Protein AF-A0A1R3V4A6-F1 (afdb_monomer_lite)

Organism: NCBI:txid1631249

Foldseek 3Di:
DVVCVVVVHDDDPVRVVVVLVVVQKDKAADEDEPCCPPPVNVVVVVVVVVCVVVDDPVPDDDDDDDDDDPDPDDRIDMDGHPDHHYHYDYPPDDDD

pLDDT: mean 87.36, std 11.46, range [34.06, 95.69]

Sequence (96 aa):
MAELAARGVKVSHDTVWQFLRREGLRFKKTLFALEQARSDIARRRQRWRSFQAGLDPERLVFIDETWIKTNMAPLRGWGAKGKRLRGFARTTTGAR

Secondary structure (DSSP, 8-state):
-HHHHHTT----HHHHHHHHHHTTEEE-EEEEEGGGGSHHHHHHHHHHHHHGGG--GGG-------------S-S--EEETTSPEEEEE-------

Radius of gyration: 20.73 Å; chains: 1; bounding box: 45×32×54 Å

Structure (mmCIF, N/CA/C/O backbone):
data_AF-A0A1R3V4A6-F1
#
_entry.id   AF-A0A1R3V4A6-F1
#
loop_
_atom_site.group_PDB
_atom_site.id
_atom_site.type_symbol
_atom_site.label_atom_id
_atom_site.label_alt_id
_atom_site.label_comp_id
_atom_site.label_asym_id
_atom_site.label_entity_id
_atom_site.label_seq_id
_atom_site.pdbx_PDB_ins_code
_atom_site.Cartn_x
_atom_site.Cartn_y
_atom_site.Cartn_z
_atom_site.occupancy
_atom_site.B_iso_or_equiv
_atom_site.auth_seq_id
_atom_site.auth_comp_id
_atom_site.auth_asym_id
_atom_site.auth_atom_id
_atom_site.pdbx_PDB_model_num
ATOM 1 N N . MET A 1 1 ? 19.099 -6.549 -15.344 1.00 69.25 1 MET A N 1
ATOM 2 C CA . MET A 1 1 ? 20.416 -6.426 -16.009 1.00 69.25 1 MET A CA 1
ATOM 3 C C . MET A 1 1 ? 20.788 -7.695 -16.757 1.00 69.25 1 MET A C 1
ATOM 5 O O . MET A 1 1 ? 21.107 -7.570 -17.925 1.00 69.25 1 MET A O 1
ATOM 9 N N . ALA A 1 2 ? 20.673 -8.885 -16.148 1.00 80.44 2 ALA A N 1
ATOM 10 C CA . ALA A 1 2 ? 20.988 -10.164 -16.802 1.00 80.44 2 ALA A CA 1
ATOM 11 C C . ALA A 1 2 ? 20.259 -10.381 -18.143 1.00 80.44 2 ALA A C 1
ATOM 13 O O . ALA A 1 2 ? 20.899 -10.690 -19.137 1.00 80.44 2 ALA A O 1
ATOM 14 N N . GLU A 1 3 ? 18.948 -10.131 -18.200 1.00 87.06 3 GLU A N 1
ATOM 15 C CA . GLU A 1 3 ? 18.182 -10.286 -19.445 1.00 87.06 3 GLU A CA 1
ATOM 16 C C . GLU A 1 3 ? 18.603 -9.294 -20.545 1.00 87.06 3 GLU A C 1
ATOM 18 O O . GLU A 1 3 ? 18.729 -9.667 -21.704 1.00 87.06 3 GLU A O 1
ATOM 23 N N . LEU A 1 4 ? 18.872 -8.033 -20.190 1.00 86.69 4 LEU A N 1
ATOM 24 C CA . LEU A 1 4 ? 19.347 -7.023 -21.145 1.00 86.69 4 LEU A CA 1
ATOM 25 C C . LEU A 1 4 ? 20.758 -7.349 -21.649 1.00 86.69 4 LEU A C 1
ATOM 27 O O . LEU A 1 4 ? 21.023 -7.235 -22.842 1.00 86.69 4 LEU A O 1
ATOM 31 N N . ALA A 1 5 ? 21.630 -7.827 -20.759 1.00 87.31 5 ALA A N 1
ATOM 32 C CA . ALA A 1 5 ? 22.967 -8.283 -21.114 1.00 87.31 5 ALA A CA 1
ATOM 33 C C . ALA A 1 5 ? 22.924 -9.507 -22.043 1.00 87.31 5 ALA A C 1
ATOM 35 O O . ALA A 1 5 ? 23.670 -9.547 -23.016 1.00 87.31 5 ALA A O 1
ATOM 36 N N . ALA A 1 6 ? 22.010 -10.456 -21.806 1.00 90.50 6 ALA A N 1
ATOM 37 C CA . ALA A 1 6 ? 21.786 -11.601 -22.692 1.00 90.50 6 ALA A CA 1
ATOM 38 C C . ALA A 1 6 ? 21.324 -11.180 -24.100 1.00 90.50 6 ALA A C 1
ATOM 40 O O . ALA A 1 6 ? 21.603 -11.869 -25.074 1.00 90.50 6 ALA A O 1
ATOM 41 N N . ARG A 1 7 ? 20.671 -10.018 -24.219 1.00 93.00 7 ARG A N 1
ATOM 42 C CA . ARG A 1 7 ? 20.295 -9.393 -25.497 1.00 93.00 7 ARG A CA 1
ATOM 43 C C . ARG A 1 7 ? 21.385 -8.470 -26.072 1.00 93.00 7 ARG A C 1
ATOM 45 O O . ARG A 1 7 ? 21.107 -7.707 -26.989 1.00 93.00 7 ARG A O 1
ATOM 52 N N . GLY A 1 8 ? 22.604 -8.488 -25.524 1.00 92.62 8 GLY A N 1
ATOM 53 C CA . GLY A 1 8 ? 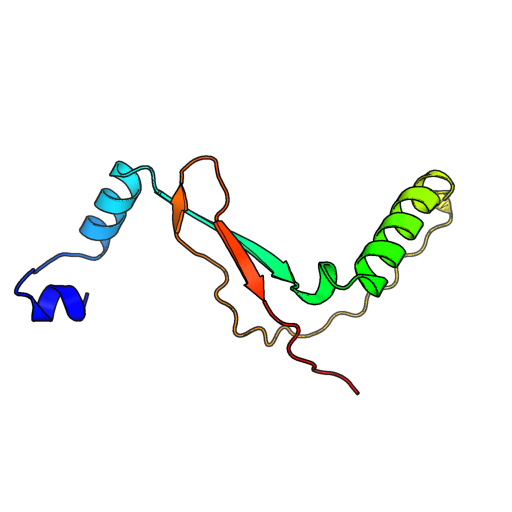23.736 -7.672 -25.984 1.00 92.62 8 GLY A CA 1
ATOM 54 C C . GLY A 1 8 ? 23.697 -6.201 -25.550 1.00 92.62 8 GLY A C 1
ATOM 55 O O . GLY A 1 8 ? 24.568 -5.421 -25.931 1.00 92.62 8 GLY A O 1
ATOM 56 N N . VAL A 1 9 ? 22.722 -5.800 -24.730 1.00 90.31 9 VAL A N 1
ATOM 57 C CA . VAL A 1 9 ? 22.555 -4.412 -24.287 1.00 90.31 9 VAL A CA 1
ATOM 58 C C . VAL A 1 9 ? 23.299 -4.195 -22.972 1.00 90.31 9 VAL A C 1
ATOM 60 O O . VAL A 1 9 ? 22.874 -4.648 -21.905 1.00 90.31 9 VAL A O 1
ATOM 63 N N . LYS A 1 10 ? 24.409 -3.452 -23.034 1.00 89.25 10 LYS A N 1
ATOM 64 C CA . LYS A 1 10 ? 25.133 -2.982 -21.845 1.00 89.25 10 LYS A CA 1
ATOM 65 C C . LYS A 1 10 ? 24.508 -1.683 -21.349 1.00 89.25 10 LYS A C 1
ATOM 67 O O . LYS A 1 10 ? 24.569 -0.659 -22.017 1.00 89.25 10 LYS A O 1
ATOM 72 N N . VAL A 1 11 ? 23.929 -1.724 -20.157 1.00 89.38 11 VAL A N 1
ATOM 73 C CA . VAL A 1 11 ? 23.358 -0.555 -19.477 1.00 89.38 11 VAL A CA 1
ATOM 74 C C . VAL A 1 11 ? 23.808 -0.541 -18.024 1.00 89.38 11 VAL A C 1
ATOM 76 O O . VAL A 1 11 ? 24.118 -1.591 -17.461 1.00 89.38 11 VAL A O 1
ATOM 79 N N . SER A 1 12 ? 23.839 0.637 -17.405 1.00 90.88 12 SER A N 1
ATOM 80 C CA . SER A 1 12 ? 24.028 0.766 -15.960 1.00 90.88 12 SER A CA 1
ATOM 81 C C . SER A 1 12 ? 22.672 0.749 -15.241 1.00 90.88 12 SER A C 1
ATOM 83 O O . SER A 1 12 ? 21.617 0.965 -15.843 1.00 90.88 12 SER A O 1
ATOM 85 N N . HIS A 1 13 ? 22.681 0.492 -13.932 1.00 88.69 13 HIS A N 1
ATOM 86 C CA . HIS A 1 13 ? 21.466 0.573 -13.116 1.00 88.69 13 HIS A CA 1
ATOM 87 C C . HIS A 1 13 ? 20.868 1.992 -13.109 1.00 88.69 13 HIS A C 1
ATOM 89 O O . HIS A 1 13 ? 19.645 2.140 -13.153 1.00 88.69 13 HIS A O 1
ATOM 95 N N . ASP A 1 14 ? 21.720 3.024 -13.110 1.00 92.75 14 ASP A N 1
ATOM 96 C CA . ASP A 1 14 ? 21.278 4.418 -13.181 1.00 92.75 14 ASP A CA 1
ATOM 97 C C . ASP A 1 14 ? 20.547 4.710 -14.498 1.00 92.75 14 ASP A C 1
ATOM 99 O O . ASP A 1 14 ? 19.455 5.273 -14.472 1.00 92.75 14 ASP A O 1
ATOM 103 N N . THR A 1 15 ? 21.048 4.216 -15.636 1.00 93.06 15 THR A N 1
ATOM 104 C CA . THR A 1 15 ? 20.382 4.386 -16.940 1.00 93.06 15 THR A CA 1
ATOM 105 C C . THR A 1 15 ? 18.945 3.862 -16.917 1.00 93.06 15 THR A C 1
ATOM 107 O O . THR A 1 15 ? 18.026 4.535 -17.387 1.00 93.06 15 THR A O 1
ATOM 110 N N . VAL A 1 16 ? 18.721 2.690 -16.314 1.00 90.88 16 VAL A N 1
ATOM 111 C CA . VAL A 1 16 ? 17.374 2.116 -16.160 1.00 90.88 16 VAL A CA 1
ATOM 112 C C . VAL A 1 16 ? 16.510 2.985 -15.241 1.00 90.88 16 VAL A C 1
ATOM 114 O O . VAL A 1 16 ? 15.339 3.222 -15.533 1.00 90.88 16 VAL A O 1
ATOM 117 N N . TRP A 1 17 ? 17.074 3.501 -14.149 1.00 92.31 17 TRP A N 1
ATOM 118 C CA . TRP A 1 17 ? 16.365 4.402 -13.239 1.00 92.31 17 TRP A CA 1
ATOM 119 C C . TRP A 1 17 ? 15.932 5.702 -13.911 1.00 92.31 17 TRP A C 1
ATOM 121 O O . TRP A 1 17 ? 14.778 6.112 -13.748 1.00 92.31 17 TRP A O 1
ATOM 131 N N . GLN A 1 18 ? 16.826 6.345 -14.660 1.00 94.38 18 GLN A N 1
ATOM 132 C CA . GLN A 1 18 ? 16.515 7.581 -15.375 1.00 94.38 18 GLN A CA 1
ATOM 133 C C . GLN A 1 18 ? 15.468 7.339 -16.458 1.00 94.38 18 GLN A C 1
ATOM 135 O O . GLN A 1 18 ? 14.508 8.104 -16.551 1.00 94.38 18 GLN A O 1
ATOM 140 N N . PHE A 1 19 ? 15.586 6.234 -17.200 1.00 94.38 19 PHE A N 1
ATOM 141 C CA . PHE A 1 19 ? 14.582 5.829 -18.178 1.00 94.38 19 PHE A CA 1
ATOM 142 C C . PHE A 1 19 ? 13.198 5.683 -17.533 1.00 94.38 19 PHE A C 1
ATOM 144 O O . PHE A 1 19 ? 12.273 6.397 -17.910 1.00 94.38 19 PHE A O 1
ATOM 151 N N . LEU A 1 20 ? 13.058 4.860 -16.486 1.00 94.19 20 LEU A N 1
ATOM 152 C CA . LEU A 1 20 ? 11.773 4.660 -15.800 1.00 94.19 20 LEU A CA 1
ATOM 153 C C . LEU A 1 20 ? 11.203 5.975 -15.251 1.00 94.19 20 LEU A C 1
ATOM 155 O O . LEU A 1 20 ? 9.995 6.203 -15.290 1.00 94.19 20 LEU A O 1
ATOM 159 N N . ARG A 1 21 ? 12.059 6.871 -14.748 1.00 93.94 21 ARG A N 1
ATOM 160 C CA . ARG A 1 21 ? 11.628 8.189 -14.265 1.00 93.94 21 ARG A CA 1
ATOM 161 C C . ARG A 1 21 ? 11.131 9.098 -15.382 1.00 93.94 21 ARG A C 1
ATOM 163 O O . ARG A 1 21 ? 10.187 9.852 -15.113 1.00 93.94 21 ARG A O 1
ATOM 170 N N . ARG A 1 22 ? 11.769 9.048 -16.556 1.00 95.19 22 ARG A N 1
ATOM 171 C CA . ARG A 1 22 ? 11.397 9.793 -17.765 1.00 95.19 22 ARG A CA 1
ATOM 172 C C . ARG A 1 22 ? 10.073 9.298 -18.335 1.00 95.19 22 ARG A C 1
ATOM 174 O O . ARG A 1 22 ? 9.221 10.122 -18.629 1.00 95.19 22 ARG A O 1
ATOM 181 N N . GLU A 1 23 ? 9.840 7.987 -18.314 1.00 95.56 23 GLU A N 1
ATOM 182 C CA . GLU A 1 23 ? 8.548 7.358 -18.647 1.00 95.56 23 GLU A CA 1
ATOM 183 C C . GLU A 1 23 ? 7.451 7.622 -17.591 1.00 95.56 23 GLU A C 1
ATOM 185 O O . GLU A 1 23 ? 6.402 6.982 -17.559 1.00 95.56 23 GLU A O 1
ATOM 190 N N . GLY A 1 24 ? 7.689 8.554 -16.665 1.00 95.00 24 GLY A N 1
ATOM 191 C CA . GLY A 1 24 ? 6.713 8.950 -15.663 1.00 95.00 24 GLY A CA 1
ATOM 192 C C . GLY A 1 24 ? 6.491 7.913 -14.565 1.00 95.00 24 GLY A C 1
ATOM 193 O O . GLY A 1 24 ? 5.532 8.054 -13.811 1.00 95.00 24 GLY A O 1
ATOM 194 N N . LEU A 1 25 ? 7.350 6.903 -14.400 1.00 95.69 25 LEU A N 1
ATOM 195 C CA . LEU A 1 25 ? 7.234 5.927 -13.315 1.00 95.69 25 LEU A CA 1
ATOM 196 C C . LEU A 1 25 ? 7.947 6.406 -12.043 1.00 95.69 25 LEU A C 1
ATOM 198 O O . LEU A 1 25 ? 8.921 7.170 -12.055 1.00 95.69 25 LEU A O 1
ATOM 202 N N . ARG A 1 26 ? 7.438 5.968 -10.892 1.00 93.69 26 ARG A N 1
ATOM 203 C CA . ARG A 1 26 ? 7.985 6.227 -9.558 1.00 93.69 26 ARG A CA 1
ATOM 204 C C . ARG A 1 26 ? 7.962 4.960 -8.712 1.00 93.69 26 ARG A C 1
ATOM 206 O O . ARG A 1 26 ? 7.057 4.134 -8.810 1.00 93.69 26 ARG A O 1
ATOM 213 N N . PHE A 1 27 ? 8.961 4.834 -7.843 1.00 92.56 27 PHE A N 1
ATOM 214 C CA . PHE A 1 27 ? 9.159 3.667 -6.990 1.00 92.56 27 PHE A CA 1
ATOM 215 C C . PHE A 1 27 ? 8.345 3.781 -5.695 1.00 92.56 27 PHE A C 1
ATOM 217 O O . PHE A 1 27 ? 8.855 4.149 -4.635 1.00 92.56 27 PHE A O 1
ATOM 224 N N . LYS A 1 28 ? 7.037 3.523 -5.774 1.00 91.12 28 LYS A N 1
ATOM 225 C CA . LYS A 1 28 ? 6.141 3.589 -4.614 1.00 91.12 28 LYS A CA 1
ATOM 226 C C . LYS A 1 28 ? 5.002 2.582 -4.744 1.00 91.12 28 LYS A C 1
ATOM 228 O O . LYS A 1 28 ? 4.229 2.620 -5.698 1.00 91.12 28 LYS A O 1
ATOM 233 N N . LYS A 1 29 ? 4.858 1.730 -3.724 1.00 92.94 29 LYS A N 1
ATOM 234 C CA . LYS A 1 29 ? 3.795 0.722 -3.617 1.00 92.94 29 LYS A CA 1
ATOM 235 C C . LYS A 1 29 ? 2.976 0.910 -2.338 1.00 92.94 29 LYS A C 1
ATOM 237 O O . LYS A 1 29 ? 3.481 1.426 -1.335 1.00 92.94 29 LYS A O 1
ATOM 242 N N . THR A 1 30 ? 1.714 0.511 -2.390 1.00 91.88 30 THR A N 1
ATOM 243 C CA . THR A 1 30 ? 0.840 0.263 -1.241 1.00 91.88 30 THR A CA 1
ATOM 244 C C . THR A 1 30 ? 0.431 -1.199 -1.293 1.00 91.88 30 THR A C 1
ATOM 246 O O . THR A 1 30 ? -0.037 -1.663 -2.329 1.00 91.88 30 THR A O 1
ATOM 249 N N . LEU A 1 31 ? 0.645 -1.922 -0.199 1.00 88.62 31 LEU A N 1
ATOM 250 C CA . LEU A 1 31 ? 0.285 -3.328 -0.085 1.00 88.62 31 LEU A CA 1
ATOM 251 C C . LEU A 1 31 ? -1.057 -3.438 0.649 1.00 88.62 31 LEU A C 1
ATOM 253 O O . LEU A 1 31 ? -1.203 -2.878 1.732 1.00 88.62 31 LEU A O 1
ATOM 257 N N . PHE A 1 32 ? -2.009 -4.159 0.075 1.00 88.50 32 PHE A N 1
ATOM 258 C CA . PHE A 1 32 ? -3.292 -4.486 0.687 1.00 88.50 32 PHE A CA 1
ATOM 259 C C . PHE A 1 32 ? -3.311 -5.969 1.055 1.00 88.50 32 PHE A C 1
ATOM 261 O O . PHE A 1 32 ? -2.792 -6.801 0.311 1.00 88.50 32 PHE A O 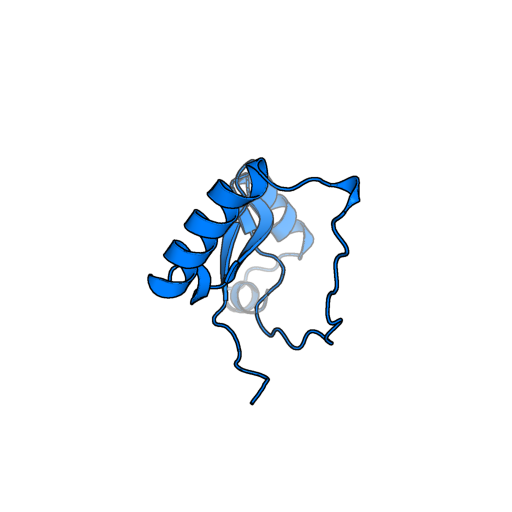1
ATOM 268 N N . ALA A 1 33 ? -3.915 -6.317 2.189 1.00 87.19 33 ALA A N 1
ATOM 269 C CA . ALA A 1 33 ? -4.183 -7.718 2.488 1.00 87.19 33 ALA A CA 1
ATOM 270 C C . ALA A 1 33 ? -5.392 -8.179 1.661 1.00 87.19 33 ALA A C 1
ATOM 272 O O . ALA A 1 33 ? -6.434 -7.522 1.678 1.00 87.19 33 ALA A O 1
ATOM 273 N N . LEU A 1 34 ? -5.268 -9.299 0.947 1.00 88.69 34 LEU A N 1
ATOM 274 C CA . LEU A 1 34 ? -6.380 -9.888 0.185 1.00 88.69 34 LEU A CA 1
ATOM 275 C C . LEU A 1 34 ? -7.579 -10.194 1.086 1.00 88.69 34 LEU A C 1
ATOM 277 O O . LEU A 1 34 ? -8.725 -10.042 0.679 1.00 88.69 34 LEU A O 1
ATOM 281 N N . GLU A 1 35 ? -7.302 -10.550 2.338 1.00 88.12 35 GLU A N 1
ATOM 282 C CA . GLU A 1 35 ? -8.305 -10.831 3.357 1.00 88.12 35 GLU A CA 1
ATOM 283 C C . GLU A 1 35 ? -9.296 -9.679 3.564 1.00 88.12 35 GLU A C 1
ATOM 285 O O . GLU A 1 35 ? -10.460 -9.918 3.862 1.00 88.12 35 GLU A O 1
ATOM 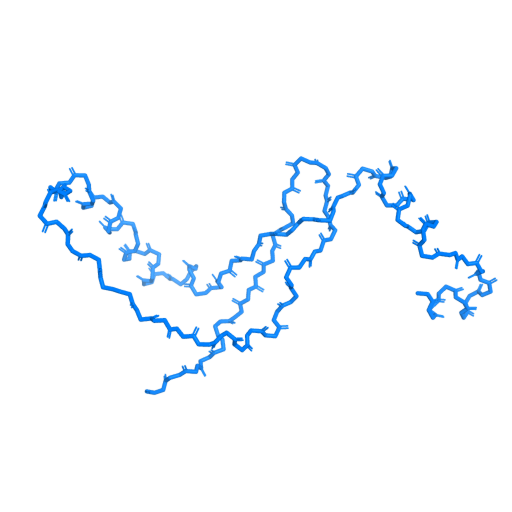290 N N . GLN A 1 36 ? -8.879 -8.427 3.333 1.00 87.50 36 GLN A N 1
ATOM 291 C CA . GLN A 1 36 ? -9.767 -7.269 3.475 1.00 87.50 36 GLN A CA 1
ATOM 292 C C . GLN A 1 36 ? -10.972 -7.318 2.530 1.00 87.50 36 GLN A C 1
ATOM 294 O O . GLN A 1 36 ? -11.992 -6.705 2.834 1.00 87.50 36 GLN A O 1
ATOM 299 N N . ALA A 1 37 ? -10.844 -8.013 1.397 1.00 88.00 37 ALA A N 1
ATOM 300 C CA . ALA A 1 37 ? -11.914 -8.184 0.424 1.00 88.00 37 ALA A CA 1
ATOM 301 C C . ALA A 1 37 ? -12.858 -9.350 0.767 1.00 88.00 37 ALA A C 1
ATOM 303 O O . ALA A 1 37 ? -13.902 -9.480 0.129 1.00 88.00 37 ALA A O 1
ATOM 304 N N . ARG A 1 38 ? -12.536 -10.189 1.766 1.00 90.81 38 ARG A N 1
ATOM 305 C CA . ARG A 1 38 ? -13.466 -11.224 2.230 1.00 90.81 38 ARG A CA 1
ATOM 306 C C . ARG A 1 38 ? -14.706 -10.564 2.824 1.00 90.81 38 ARG A C 1
ATOM 308 O O . ARG A 1 38 ? -14.605 -9.623 3.612 1.00 90.81 38 ARG A O 1
ATOM 315 N N . SER A 1 39 ? -15.877 -11.057 2.434 1.00 93.44 39 SER A N 1
ATOM 316 C CA . SER A 1 39 ? -17.167 -10.433 2.743 1.00 93.44 39 SER A CA 1
ATOM 317 C C . SER A 1 39 ? -17.421 -10.292 4.248 1.00 93.44 39 SER A C 1
ATOM 319 O O . SER A 1 39 ? -17.923 -9.262 4.701 1.00 93.44 39 SER A O 1
ATOM 321 N N . ASP A 1 40 ? -17.019 -11.282 5.044 1.00 94.19 40 ASP A N 1
ATOM 322 C CA . ASP A 1 40 ? -17.115 -11.273 6.503 1.00 94.19 40 ASP A CA 1
ATOM 323 C C . ASP A 1 40 ? -16.262 -10.162 7.132 1.00 94.19 40 ASP A C 1
ATOM 325 O O . ASP A 1 40 ? -16.755 -9.404 7.976 1.00 94.19 40 ASP A O 1
ATOM 329 N N . ILE A 1 41 ? -15.015 -10.011 6.683 1.00 92.12 41 ILE A N 1
ATOM 330 C CA . ILE A 1 41 ? -14.080 -8.989 7.170 1.00 92.12 41 ILE A CA 1
ATOM 331 C C . ILE A 1 41 ? -14.484 -7.593 6.707 1.00 92.12 41 ILE A C 1
ATOM 333 O O . ILE A 1 41 ? -14.509 -6.663 7.518 1.00 92.12 41 ILE A O 1
ATOM 337 N N . ALA A 1 42 ? -14.843 -7.436 5.432 1.00 93.44 42 ALA A N 1
ATOM 338 C CA . ALA A 1 42 ? -15.320 -6.173 4.881 1.00 93.44 42 ALA A CA 1
ATOM 339 C C . ALA A 1 42 ? -16.537 -5.657 5.666 1.00 93.44 42 ALA A C 1
ATOM 341 O O . ALA A 1 42 ? -16.551 -4.503 6.108 1.00 93.44 42 ALA A O 1
ATOM 342 N N . ARG A 1 43 ? -17.508 -6.540 5.940 1.00 95.25 43 ARG A N 1
ATOM 343 C CA . ARG A 1 43 ? -18.700 -6.227 6.737 1.00 95.25 43 ARG A CA 1
ATOM 344 C C . ARG A 1 43 ? -18.350 -5.811 8.165 1.00 95.25 43 ARG A C 1
ATOM 346 O O . ARG A 1 43 ? -18.863 -4.800 8.642 1.00 95.25 43 ARG A O 1
ATOM 353 N N . ARG A 1 44 ? -17.467 -6.550 8.851 1.00 94.94 44 ARG A N 1
ATOM 354 C CA . ARG A 1 44 ? -17.014 -6.203 10.215 1.00 94.94 44 ARG A CA 1
ATOM 355 C C . ARG A 1 44 ? -16.337 -4.832 10.252 1.00 94.94 44 ARG A C 1
ATOM 357 O O . ARG A 1 44 ? -16.651 -4.022 11.117 1.00 94.94 44 ARG A O 1
ATOM 364 N N . ARG A 1 45 ? -15.479 -4.530 9.274 1.00 93.94 45 ARG A N 1
ATOM 365 C CA . ARG A 1 45 ? -14.804 -3.227 9.162 1.00 93.94 45 ARG A CA 1
ATOM 366 C C . ARG A 1 45 ? -15.746 -2.071 8.878 1.00 93.94 45 ARG A C 1
ATOM 368 O O . ARG A 1 45 ? -15.497 -0.963 9.342 1.00 93.94 45 ARG A O 1
ATOM 375 N N . GLN A 1 46 ? -16.792 -2.292 8.088 1.00 94.94 46 GLN A N 1
ATOM 376 C CA . GLN A 1 46 ? -17.799 -1.263 7.855 1.00 94.94 46 GLN A CA 1
ATOM 377 C C . GLN A 1 46 ? -18.589 -0.970 9.132 1.00 94.94 46 GLN A C 1
ATOM 379 O O . GLN A 1 46 ? -18.695 0.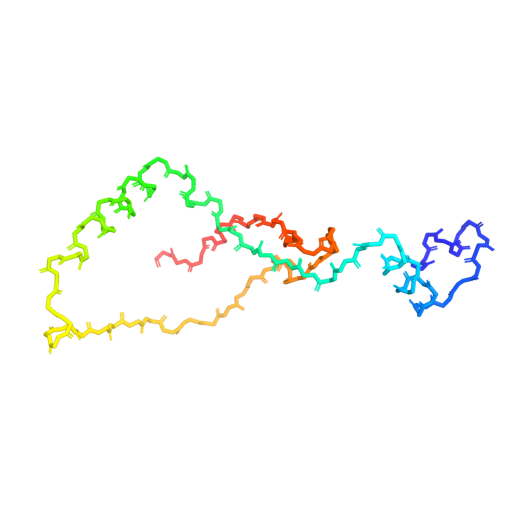193 9.505 1.00 94.94 46 GLN A O 1
ATOM 384 N N . ARG A 1 47 ? -19.042 -2.011 9.846 1.00 95.50 47 ARG A N 1
ATOM 385 C CA . ARG A 1 47 ? -19.725 -1.853 11.142 1.00 95.50 47 ARG A CA 1
ATOM 386 C C . ARG A 1 47 ? -18.859 -1.119 12.162 1.00 95.50 47 ARG A C 1
ATOM 388 O O . ARG A 1 47 ? -19.336 -0.180 12.785 1.00 95.50 47 ARG A O 1
ATOM 395 N N . TRP A 1 48 ? -17.588 -1.505 12.283 1.00 93.50 48 TRP A N 1
ATOM 396 C CA . TRP A 1 48 ? -16.643 -0.831 13.173 1.00 93.50 48 TRP A CA 1
ATOM 397 C C . TRP A 1 48 ? -16.509 0.659 12.844 1.00 93.50 48 TRP A C 1
ATOM 399 O O . TRP A 1 48 ? -16.660 1.487 13.733 1.00 93.50 48 TRP A O 1
ATOM 409 N N . ARG A 1 49 ? -16.315 1.017 11.566 1.00 93.19 49 ARG A N 1
ATOM 410 C CA . ARG A 1 49 ? -16.204 2.425 11.142 1.00 93.19 49 ARG A CA 1
ATOM 411 C C . ARG A 1 49 ? -17.436 3.259 11.492 1.00 93.19 49 ARG A C 1
ATOM 413 O O . ARG A 1 49 ? -17.280 4.399 11.905 1.00 93.19 49 ARG A O 1
ATOM 420 N N . SER A 1 50 ? -18.637 2.702 11.350 1.00 94.12 50 SER A N 1
ATOM 421 C CA . SER A 1 50 ? -19.869 3.390 11.760 1.00 94.12 50 SER A CA 1
ATOM 422 C C . SER A 1 50 ? -19.965 3.559 13.278 1.00 94.12 50 SER A C 1
ATOM 424 O O . SER A 1 50 ? -20.423 4.593 13.746 1.00 94.12 50 SER A O 1
ATOM 426 N N . PHE A 1 51 ? -19.509 2.566 14.044 1.00 93.06 51 PHE A N 1
ATOM 427 C CA . PHE A 1 51 ? -19.527 2.601 15.507 1.00 93.06 51 PHE A CA 1
ATOM 428 C C . PHE A 1 51 ? -18.512 3.591 16.102 1.00 93.06 51 PHE A C 1
ATOM 430 O O . PHE A 1 51 ? -18.786 4.188 17.138 1.00 93.06 51 PHE A O 1
ATOM 437 N N . GLN A 1 52 ? -17.376 3.821 15.431 1.00 92.38 52 GLN A N 1
ATOM 438 C CA . GLN A 1 52 ? -16.306 4.699 15.925 1.00 92.38 52 GLN A CA 1
ATOM 439 C C . GLN A 1 52 ? -16.767 6.120 16.274 1.00 92.38 52 GLN A C 1
ATOM 441 O O . GLN A 1 52 ? -16.211 6.714 17.189 1.00 92.38 52 GLN A O 1
ATOM 446 N N . ALA A 1 53 ? -17.779 6.656 15.585 1.00 90.69 53 ALA A N 1
ATOM 447 C CA . ALA A 1 53 ? -18.288 8.003 15.846 1.00 90.69 53 ALA A CA 1
ATOM 448 C C . ALA A 1 53 ? -18.953 8.158 17.228 1.00 90.69 53 ALA A C 1
ATOM 450 O O . ALA A 1 53 ? -19.082 9.276 17.713 1.00 90.69 53 ALA A O 1
ATOM 451 N N . GLY A 1 54 ? -19.387 7.055 17.847 1.00 92.19 54 GLY A N 1
ATOM 452 C CA . GLY A 1 54 ? -20.008 7.051 19.174 1.00 92.19 54 GLY A CA 1
ATOM 453 C C . GLY A 1 54 ? -19.039 6.767 20.322 1.00 92.19 54 GLY A C 1
ATOM 454 O O . GLY A 1 54 ? -19.481 6.650 21.462 1.00 92.19 54 GLY A O 1
ATOM 455 N N . LEU A 1 55 ? -17.745 6.594 20.039 1.00 91.38 55 LEU A N 1
ATOM 456 C CA . LEU A 1 55 ? -16.742 6.307 21.059 1.00 91.38 55 LEU A CA 1
ATOM 457 C C . LEU A 1 55 ? -16.164 7.600 21.630 1.00 91.38 55 LEU A C 1
ATOM 459 O O . LEU A 1 55 ? -15.738 8.471 20.879 1.00 91.38 55 LEU A O 1
ATOM 463 N N . ASP A 1 56 ? -16.100 7.673 22.956 1.00 92.88 56 ASP A N 1
ATOM 464 C CA . ASP A 1 56 ? -15.394 8.725 23.683 1.00 92.88 56 ASP A CA 1
ATOM 465 C C . ASP A 1 56 ? -13.876 8.441 23.678 1.00 92.88 56 ASP A C 1
ATOM 467 O O . ASP A 1 56 ? -13.446 7.441 24.272 1.00 92.88 56 ASP A O 1
ATOM 471 N N . PRO A 1 57 ? -13.052 9.276 23.015 1.00 91.12 57 PRO A N 1
ATOM 472 C CA . PRO A 1 57 ? -11.606 9.085 22.948 1.00 91.12 57 PRO A CA 1
ATOM 473 C C . PRO A 1 57 ? -10.912 9.092 24.311 1.00 91.12 57 PRO A C 1
ATOM 475 O O . PRO A 1 57 ? -9.892 8.421 24.455 1.00 91.12 57 PRO A O 1
ATOM 478 N N . GLU A 1 58 ? -11.450 9.793 25.313 1.00 94.38 58 GLU A N 1
ATOM 479 C CA . GLU A 1 58 ? -10.820 9.915 26.637 1.00 94.38 58 GLU A CA 1
ATOM 480 C C . GLU A 1 58 ? -10.908 8.621 27.453 1.00 94.38 58 GLU A C 1
ATOM 482 O O . GLU A 1 58 ? -10.159 8.415 28.407 1.00 94.38 58 GLU A O 1
ATOM 487 N N . ARG A 1 59 ? -11.803 7.711 27.056 1.00 92.44 59 ARG A N 1
ATOM 488 C CA . ARG A 1 59 ? -12.062 6.439 27.744 1.00 92.44 59 ARG A CA 1
ATOM 489 C C . ARG A 1 59 ? -11.515 5.230 26.986 1.00 92.44 59 ARG A C 1
ATOM 491 O O . ARG A 1 59 ? -11.717 4.094 27.417 1.00 92.44 59 ARG A O 1
ATOM 498 N N . LEU A 1 60 ? -10.846 5.453 25.854 1.00 91.44 60 LEU A N 1
ATOM 499 C CA . LEU A 1 60 ? -10.307 4.402 24.996 1.00 91.44 60 LEU A CA 1
ATOM 500 C C . LEU A 1 60 ? -8.859 4.062 25.364 1.00 91.44 60 LEU A C 1
ATOM 502 O O . LEU A 1 60 ? -7.967 4.902 25.289 1.00 91.44 60 LEU A O 1
ATOM 506 N N . VAL A 1 61 ? -8.614 2.786 25.668 1.00 92.19 61 VAL A 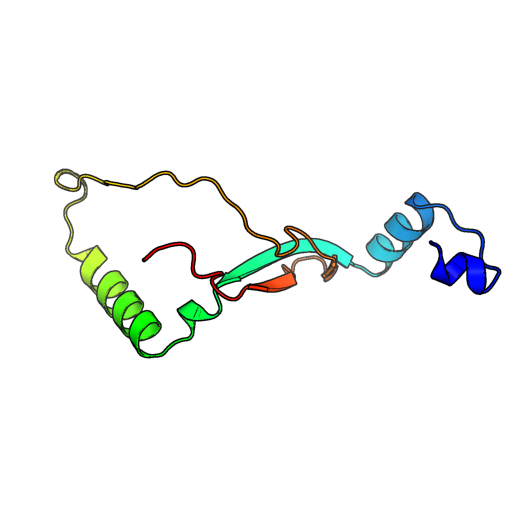N 1
ATOM 507 C CA . VAL A 1 61 ? -7.264 2.227 25.810 1.00 92.19 61 VAL A CA 1
ATOM 508 C C . VAL A 1 61 ? -6.986 1.310 24.623 1.00 92.19 61 VAL A C 1
ATOM 510 O O . VAL A 1 61 ? -7.739 0.372 24.363 1.00 92.19 61 VAL A O 1
ATOM 513 N N . PHE A 1 62 ? -5.901 1.581 23.897 1.00 88.88 62 PHE A N 1
ATOM 514 C CA . PHE A 1 62 ? -5.450 0.742 22.791 1.00 88.88 62 PHE A CA 1
ATOM 515 C C . PHE A 1 62 ? -4.495 -0.330 23.307 1.00 88.88 62 PHE A C 1
ATOM 517 O O . PHE A 1 62 ? -3.473 -0.020 23.914 1.00 88.88 62 PHE A O 1
ATOM 524 N N . ILE A 1 63 ? -4.824 -1.588 23.027 1.00 90.56 63 ILE A N 1
ATOM 525 C CA . ILE A 1 63 ? -3.945 -2.731 23.256 1.00 90.56 63 ILE A CA 1
ATOM 526 C C . ILE A 1 63 ? -3.608 -3.285 21.880 1.00 90.56 63 ILE A C 1
ATOM 528 O O . ILE A 1 63 ? -4.508 -3.644 21.120 1.00 90.56 63 ILE A O 1
ATOM 532 N N . ASP A 1 64 ? -2.323 -3.311 21.555 1.00 88.00 64 ASP A N 1
ATOM 533 C CA . ASP A 1 64 ? -1.817 -3.879 20.313 1.00 88.00 64 ASP A CA 1
ATOM 534 C C . ASP A 1 64 ? -0.725 -4.893 20.636 1.00 88.00 64 ASP A C 1
ATOM 536 O O . ASP A 1 64 ? 0.115 -4.672 21.513 1.00 88.00 64 ASP A O 1
ATOM 540 N N . GLU A 1 65 ? -0.749 -6.017 19.933 1.00 88.06 65 GLU A N 1
ATOM 541 C CA . GLU A 1 65 ? 0.268 -7.048 20.058 1.00 88.06 65 GLU A CA 1
ATOM 542 C C . GLU A 1 65 ? 1.355 -6.800 19.010 1.00 88.06 65 GLU A C 1
ATOM 544 O O . GLU A 1 65 ? 1.107 -6.811 17.802 1.00 88.06 65 GLU A O 1
ATOM 549 N N . THR A 1 66 ? 2.588 -6.579 19.464 1.00 84.19 66 THR A N 1
ATOM 550 C CA . THR A 1 66 ? 3.717 -6.354 18.555 1.00 84.19 66 THR A CA 1
ATOM 551 C C . THR A 1 66 ? 4.293 -7.692 18.088 1.00 84.19 66 THR A C 1
ATOM 553 O O . THR A 1 66 ? 4.914 -8.410 18.864 1.00 84.19 66 THR A O 1
ATOM 556 N N . TRP A 1 67 ? 4.141 -8.008 16.798 1.00 78.25 67 TRP A N 1
ATOM 557 C CA . TRP A 1 67 ? 4.720 -9.199 16.160 1.00 78.25 67 TRP A CA 1
ATOM 558 C C . TRP A 1 67 ? 5.964 -8.882 15.317 1.00 78.25 67 TRP A C 1
ATOM 560 O O . TRP A 1 67 ? 6.109 -7.792 14.758 1.00 78.25 67 TRP A O 1
ATOM 570 N N . ILE A 1 68 ? 6.833 -9.882 15.129 1.00 80.50 68 ILE A N 1
ATOM 571 C CA . ILE A 1 68 ? 7.945 -9.820 14.168 1.00 80.50 68 ILE A CA 1
ATOM 572 C C . ILE A 1 68 ? 7.433 -10.172 12.764 1.00 80.50 68 ILE A C 1
ATOM 574 O O . ILE A 1 68 ? 6.821 -11.213 12.532 1.00 80.50 68 ILE A O 1
ATOM 578 N N . LYS A 1 69 ? 7.703 -9.295 11.793 1.00 69.38 69 LYS A N 1
ATOM 579 C CA . LYS A 1 69 ? 7.196 -9.413 10.421 1.00 69.38 69 LYS A CA 1
ATOM 580 C C . LYS A 1 69 ? 8.021 -10.393 9.576 1.00 69.38 69 LYS A C 1
ATOM 582 O O . LYS A 1 69 ? 9.142 -10.077 9.195 1.00 69.38 69 LYS A O 1
ATOM 587 N N . THR A 1 70 ? 7.408 -11.496 9.147 1.00 73.88 70 THR A N 1
ATOM 588 C CA . THR A 1 70 ? 7.981 -12.488 8.206 1.00 73.88 70 THR A CA 1
ATOM 589 C C . THR A 1 70 ? 7.443 -12.351 6.769 1.00 73.88 70 THR A C 1
ATOM 591 O O . THR A 1 70 ? 7.466 -13.291 5.976 1.00 73.88 70 THR A O 1
ATOM 594 N N . ASN A 1 71 ? 6.915 -11.178 6.396 1.00 71.56 71 ASN A N 1
ATOM 595 C CA . ASN A 1 71 ? 6.262 -11.001 5.094 1.00 71.56 71 ASN A CA 1
ATOM 596 C C . ASN A 1 71 ? 7.251 -11.113 3.922 1.00 71.56 71 ASN A C 1
ATOM 598 O O . ASN A 1 71 ? 8.097 -10.242 3.735 1.00 71.56 71 ASN A O 1
ATOM 602 N N . MET A 1 72 ? 7.019 -12.094 3.048 1.00 80.81 72 MET A N 1
ATOM 603 C CA . MET A 1 72 ? 7.788 -12.323 1.813 1.00 80.81 72 MET A CA 1
ATOM 604 C C . MET A 1 72 ? 7.334 -11.453 0.625 1.00 80.81 72 MET A C 1
ATOM 606 O O . MET A 1 72 ? 7.912 -11.505 -0.459 1.00 80.81 72 MET A O 1
ATOM 610 N N . ALA A 1 73 ? 6.280 -10.645 0.792 1.00 83.94 73 ALA A N 1
ATOM 611 C CA . ALA A 1 73 ? 5.772 -9.792 -0.278 1.00 83.94 73 ALA A CA 1
ATOM 612 C C . ALA A 1 73 ? 6.687 -8.567 -0.492 1.00 83.94 73 ALA A C 1
ATOM 614 O O . ALA A 1 73 ? 6.975 -7.855 0.477 1.00 83.94 73 ALA A O 1
ATOM 615 N N . PRO A 1 74 ? 7.074 -8.230 -1.741 1.00 86.19 74 PRO A N 1
ATOM 616 C CA . PRO A 1 74 ? 7.942 -7.083 -1.997 1.00 86.19 74 PRO A CA 1
ATOM 617 C C . PRO A 1 74 ? 7.365 -5.792 -1.398 1.00 86.19 74 PRO A C 1
ATOM 619 O O . PRO A 1 74 ? 6.173 -5.520 -1.537 1.00 86.19 74 PRO A O 1
ATOM 622 N N . LEU A 1 75 ? 8.187 -4.954 -0.767 1.00 84.81 75 LEU A N 1
ATOM 623 C CA . LEU A 1 75 ? 7.718 -3.724 -0.098 1.00 84.81 75 LEU A CA 1
ATOM 624 C C . LEU A 1 75 ? 7.579 -2.519 -1.039 1.00 84.81 75 LEU A C 1
ATOM 626 O O . LEU A 1 75 ? 7.027 -1.476 -0.671 1.00 84.81 75 LEU A O 1
ATOM 630 N N . ARG A 1 76 ? 8.118 -2.637 -2.250 1.00 88.75 76 ARG A N 1
ATOM 631 C CA . ARG A 1 76 ? 8.210 -1.564 -3.239 1.00 88.75 76 ARG A CA 1
ATOM 632 C C . ARG A 1 76 ? 7.863 -2.090 -4.631 1.00 88.75 76 ARG A C 1
ATOM 634 O O . ARG A 1 76 ? 7.658 -3.287 -4.821 1.00 88.75 76 ARG A O 1
ATOM 641 N N . GLY A 1 77 ? 7.728 -1.169 -5.573 1.00 91.88 77 GLY A N 1
ATOM 642 C CA . GLY A 1 77 ? 7.447 -1.447 -6.975 1.00 91.88 77 GLY A CA 1
ATOM 643 C C . GLY A 1 77 ? 7.266 -0.148 -7.753 1.00 91.88 77 GLY A C 1
ATOM 644 O O . GLY A 1 77 ? 7.079 0.914 -7.152 1.00 91.88 77 GLY A O 1
ATOM 645 N N . TRP A 1 78 ? 7.362 -0.241 -9.074 1.00 93.75 78 TRP A N 1
ATOM 646 C CA . TRP A 1 78 ? 7.259 0.893 -9.987 1.00 93.75 78 TRP A CA 1
ATOM 647 C C . TRP A 1 78 ? 5.812 1.087 -10.446 1.00 93.75 78 TRP A C 1
ATOM 649 O O . TRP A 1 78 ? 5.146 0.128 -10.825 1.00 93.75 78 TRP A O 1
ATOM 659 N N . GLY A 1 79 ? 5.315 2.321 -10.393 1.00 93.31 79 GLY A N 1
ATOM 660 C CA . GLY A 1 79 ? 3.983 2.696 -10.873 1.00 93.31 79 GLY A CA 1
ATOM 661 C C . GLY A 1 79 ? 3.956 4.136 -11.378 1.00 93.31 79 GLY A C 1
ATOM 662 O O . GLY A 1 79 ? 4.908 4.882 -11.158 1.00 93.31 79 GLY A O 1
ATOM 663 N N . ALA A 1 80 ? 2.884 4.530 -12.064 1.00 95.19 80 ALA A N 1
ATOM 664 C CA . ALA A 1 80 ? 2.753 5.872 -12.635 1.00 95.19 80 ALA A CA 1
ATOM 665 C C . ALA A 1 80 ? 2.893 6.980 -11.572 1.00 95.19 80 ALA A C 1
ATOM 667 O O . ALA A 1 80 ? 2.348 6.878 -10.472 1.00 95.19 80 ALA A O 1
ATOM 668 N N . LYS A 1 81 ? 3.599 8.067 -11.896 1.00 93.12 81 LYS A N 1
ATOM 669 C CA . LYS A 1 81 ? 3.785 9.238 -11.027 1.00 93.12 81 LYS A CA 1
ATOM 670 C C . LYS A 1 81 ? 2.422 9.759 -10.561 1.00 93.12 81 LYS A C 1
ATOM 672 O O . LYS A 1 81 ? 1.470 9.831 -11.328 1.00 93.12 81 LYS A O 1
ATOM 677 N N . GLY A 1 82 ? 2.326 10.087 -9.274 1.00 92.31 82 GLY A N 1
ATOM 678 C CA . GLY A 1 82 ? 1.072 10.509 -8.638 1.00 92.31 82 GLY A CA 1
ATOM 679 C C . GLY A 1 82 ? 0.136 9.359 -8.245 1.00 92.31 82 GLY A C 1
ATOM 680 O O . GLY A 1 82 ? -0.738 9.558 -7.407 1.00 92.31 82 GLY A O 1
ATOM 681 N N . LYS A 1 83 ? 0.347 8.136 -8.750 1.00 91.69 83 LYS A N 1
ATOM 682 C CA . LYS A 1 83 ? -0.423 6.942 -8.375 1.00 91.69 83 LYS A CA 1
ATOM 683 C C . LYS A 1 83 ? 0.470 5.963 -7.617 1.00 91.69 83 LYS A C 1
ATOM 685 O O . LYS A 1 83 ? 1.604 5.688 -7.994 1.00 91.69 83 LYS A O 1
ATOM 690 N N . ARG A 1 84 ? -0.028 5.409 -6.512 1.00 91.88 84 ARG A N 1
ATOM 691 C CA . ARG A 1 84 ? 0.688 4.329 -5.816 1.00 91.88 84 ARG A CA 1
ATOM 692 C C . ARG A 1 84 ? 0.376 3.011 -6.509 1.00 91.88 84 ARG A C 1
ATOM 694 O O . ARG A 1 84 ? -0.797 2.710 -6.728 1.00 91.88 84 ARG A O 1
ATOM 701 N N . LEU A 1 85 ? 1.406 2.215 -6.799 1.00 94.06 85 LEU A N 1
ATOM 702 C CA . LEU A 1 85 ? 1.209 0.842 -7.254 1.00 94.06 85 LEU A CA 1
ATOM 703 C C . LEU A 1 85 ? 0.430 0.083 -6.172 1.00 94.06 85 LEU A C 1
ATOM 705 O O . LEU A 1 85 ? 0.823 0.107 -5.004 1.00 94.06 85 LEU A O 1
ATOM 709 N N . ARG A 1 86 ? -0.670 -0.574 -6.539 1.00 92.75 86 ARG A N 1
ATOM 710 C CA . ARG A 1 86 ? -1.424 -1.432 -5.620 1.00 92.75 86 ARG A CA 1
ATOM 711 C C . ARG A 1 86 ? -0.852 -2.842 -5.701 1.00 92.75 86 ARG A C 1
ATOM 713 O O . ARG A 1 86 ? -0.871 -3.454 -6.759 1.00 92.75 86 ARG A O 1
ATOM 720 N N . GLY A 1 87 ? -0.302 -3.328 -4.598 1.00 89.62 87 GLY A N 1
ATOM 721 C CA . GLY A 1 87 ? 0.076 -4.726 -4.430 1.00 89.62 87 GLY A CA 1
ATOM 722 C C . GLY A 1 87 ? -0.893 -5.408 -3.481 1.00 89.62 87 GLY A C 1
ATOM 723 O O . GLY A 1 87 ? -1.412 -4.762 -2.574 1.00 89.62 87 GLY A O 1
ATOM 724 N N . PHE A 1 88 ? -1.093 -6.706 -3.656 1.00 88.88 88 PHE A N 1
ATOM 725 C CA . PHE A 1 88 ? -1.906 -7.508 -2.755 1.00 88.88 88 PHE A CA 1
ATOM 726 C C . PHE A 1 88 ? -1.055 -8.628 -2.172 1.00 88.88 88 PHE A C 1
ATOM 728 O O . PHE A 1 88 ? -0.256 -9.231 -2.886 1.00 88.88 88 PHE A O 1
ATOM 735 N N . ALA A 1 89 ? -1.197 -8.880 -0.878 1.00 85.44 89 ALA A N 1
ATOM 736 C CA . ALA A 1 89 ? -0.576 -10.017 -0.219 1.00 85.44 89 ALA A CA 1
ATOM 737 C C . ALA A 1 89 ? -1.657 -10.906 0.378 1.00 85.44 89 ALA A C 1
ATOM 739 O O . ALA A 1 89 ? -2.616 -10.423 0.988 1.00 85.44 89 ALA A O 1
ATOM 740 N N . ARG A 1 90 ? -1.492 -12.215 0.197 1.00 78.25 90 ARG A N 1
ATOM 741 C CA . ARG A 1 90 ? -2.244 -13.197 0.969 1.00 78.25 90 ARG A CA 1
ATOM 742 C C . ARG A 1 90 ? -1.710 -13.158 2.395 1.00 78.25 90 ARG A C 1
ATOM 744 O O . ARG A 1 90 ? -0.502 -13.019 2.579 1.00 78.25 90 ARG A O 1
ATOM 751 N N . THR A 1 91 ? -2.589 -13.253 3.384 1.00 68.56 91 THR A N 1
ATOM 752 C CA . THR A 1 91 ? -2.151 -13.463 4.762 1.00 68.56 91 THR A CA 1
ATOM 753 C C . THR A 1 91 ? -1.391 -14.788 4.781 1.00 68.56 91 THR A C 1
ATOM 755 O O . THR A 1 91 ? -1.953 -15.830 4.435 1.00 68.56 91 THR A O 1
ATOM 758 N N . THR A 1 92 ? -0.092 -14.752 5.076 1.00 59.25 92 THR A N 1
ATOM 759 C CA . THR A 1 92 ? 0.639 -15.963 5.444 1.00 59.25 92 THR A CA 1
ATOM 760 C C . THR A 1 92 ? 0.124 -16.298 6.832 1.00 59.25 92 THR A C 1
ATOM 762 O O . THR A 1 92 ? 0.420 -15.572 7.775 1.00 59.25 92 THR A O 1
ATOM 765 N N . THR A 1 93 ? -0.752 -17.290 6.951 1.00 49.75 93 THR A N 1
ATOM 766 C CA . THR A 1 93 ? -1.255 -17.732 8.252 1.00 49.75 93 THR A CA 1
ATOM 767 C C . THR A 1 93 ? -0.062 -18.145 9.108 1.00 49.75 93 THR A C 1
ATOM 769 O O . THR A 1 93 ? 0.554 -19.177 8.864 1.00 49.75 93 THR A O 1
ATOM 772 N N . GLY A 1 94 ? 0.2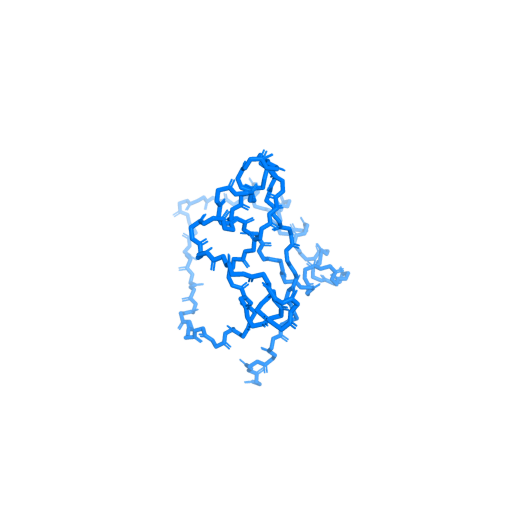88 -17.301 10.071 1.00 55.00 94 GLY A N 1
ATOM 773 C CA . GLY A 1 94 ? 1.253 -17.572 11.122 1.00 55.00 94 GLY A CA 1
ATOM 774 C C . GLY A 1 94 ? 0.578 -17.276 12.450 1.00 55.00 94 GLY A C 1
ATOM 775 O O . GLY A 1 94 ? 0.831 -16.226 13.014 1.00 55.00 94 GLY A O 1
ATOM 776 N N . ALA A 1 95 ? -0.359 -18.141 12.839 1.00 34.06 95 ALA A N 1
ATOM 777 C CA . ALA A 1 95 ? -0.862 -18.353 14.199 1.00 34.06 95 ALA A CA 1
ATOM 778 C C . ALA A 1 95 ? -2.030 -19.351 14.114 1.00 34.06 95 ALA A C 1
ATOM 780 O O . ALA A 1 95 ? -3.043 -19.084 13.461 1.00 34.06 95 ALA A O 1
ATOM 781 N N . ARG A 1 96 ? -1.837 -20.528 14.712 1.00 34.59 96 ARG A N 1
ATOM 782 C CA . ARG A 1 96 ? -2.905 -21.176 15.474 1.00 34.59 96 ARG A CA 1
ATOM 783 C C . ARG A 1 96 ? -2.932 -20.513 16.841 1.00 34.59 96 ARG A C 1
ATOM 785 O O . ARG A 1 96 ? -1.828 -20.116 17.274 1.00 34.59 96 ARG A O 1
#